Protein AF-A0A542I078-F1 (afdb_monomer_lite)

Foldseek 3Di:
DDFFDAPVVQQVQQPPDLFGFKKWFWDDDPNDIDIDIHHADAPQPCLALVNQADFRKDWDWADDPPDDFTKIWIDHNRHTQDMDTQLDQDDGSRNVLVVLCVVLVSPPPPDDPPDPSNVSSVVSVCVVVVDDDPVCCRHPNGGDMDGPGNGHDPPPDD

Radius of gyration: 16.55 Å; chains: 1; bounding box: 35×33×44 Å

pLDDT: mean 83.91, std 13.75, range [34.56, 96.94]

Structure (mmCIF, N/CA/C/O backbone):
data_AF-A0A542I078-F1
#
_entry.id   AF-A0A542I078-F1
#
loop_
_atom_site.group_PDB
_atom_site.id
_atom_site.type_symbol
_atom_site.label_atom_id
_atom_site.label_alt_id
_atom_site.label_comp_id
_atom_site.label_asym_id
_atom_site.label_entity_id
_atom_site.label_seq_id
_atom_site.pdbx_PDB_ins_code
_atom_site.Cartn_x
_atom_site.Cartn_y
_atom_site.Cartn_z
_atom_site.occupancy
_atom_site.B_iso_or_equiv
_atom_site.auth_seq_id
_atom_site.auth_comp_id
_atom_site.auth_asym_id
_atom_site.auth_atom_id
_atom_site.pdbx_PDB_model_num
ATOM 1 N N . MET A 1 1 ? 6.340 -10.842 -18.404 1.00 69.69 1 MET A N 1
ATOM 2 C CA . MET A 1 1 ? 7.075 -10.821 -17.123 1.00 69.69 1 MET A CA 1
ATOM 3 C C . MET A 1 1 ? 8.531 -10.543 -17.420 1.00 69.69 1 MET A C 1
ATOM 5 O O . MET A 1 1 ? 8.997 -10.984 -18.466 1.00 69.69 1 MET A O 1
ATOM 9 N N . LEU A 1 2 ? 9.191 -9.769 -16.565 1.00 78.62 2 LEU A N 1
ATOM 10 C CA . LEU A 1 2 ? 10.630 -9.531 -16.648 1.00 78.62 2 LEU A CA 1
ATOM 11 C C . LEU A 1 2 ? 11.370 -10.685 -15.954 1.00 78.62 2 LEU A C 1
ATOM 13 O O . LEU A 1 2 ? 10.782 -11.376 -15.117 1.00 78.62 2 LEU A O 1
ATOM 17 N N . ASP A 1 3 ? 12.651 -10.873 -16.275 1.00 91.81 3 ASP A N 1
ATOM 18 C CA . ASP A 1 3 ? 13.532 -11.666 -15.412 1.00 91.81 3 ASP A CA 1
ATOM 19 C C . ASP A 1 3 ? 13.574 -11.044 -14.003 1.00 91.81 3 ASP A C 1
ATOM 21 O O . ASP A 1 3 ? 13.352 -9.837 -13.869 1.00 91.81 3 ASP A O 1
ATOM 25 N N . PRO A 1 4 ? 13.8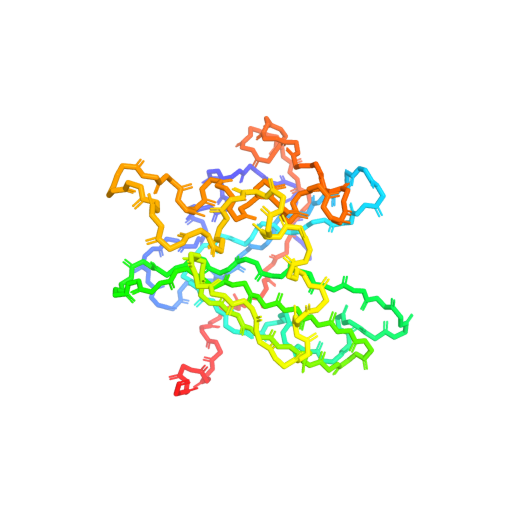61 -11.817 -12.939 1.00 95.31 4 PRO A N 1
ATOM 26 C CA . PRO A 1 4 ? 14.017 -11.251 -11.608 1.00 95.31 4 PRO A CA 1
ATOM 27 C C . PRO A 1 4 ? 15.081 -10.144 -11.566 1.00 95.31 4 PRO A C 1
ATOM 29 O O . PRO A 1 4 ? 16.216 -10.320 -12.033 1.00 95.31 4 PRO A O 1
ATOM 32 N N . ILE A 1 5 ? 14.721 -9.008 -10.971 1.00 94.75 5 ILE A N 1
ATOM 33 C CA . ILE A 1 5 ? 15.554 -7.800 -10.918 1.00 94.75 5 ILE A CA 1
ATOM 34 C C . ILE A 1 5 ? 15.651 -7.235 -9.500 1.00 94.75 5 ILE A C 1
ATOM 36 O O . ILE A 1 5 ? 14.772 -7.420 -8.657 1.00 94.75 5 ILE A O 1
ATOM 40 N N . THR A 1 6 ? 16.745 -6.528 -9.252 1.00 94.75 6 THR A N 1
ATOM 41 C CA . THR A 1 6 ? 17.019 -5.758 -8.033 1.00 94.75 6 THR A CA 1
ATOM 42 C C . THR A 1 6 ? 16.216 -4.456 -7.986 1.00 94.75 6 THR A C 1
ATOM 44 O O . THR A 1 6 ? 15.704 -3.983 -9.006 1.00 94.75 6 THR A O 1
ATOM 47 N N . PHE A 1 7 ? 16.168 -3.820 -6.810 1.00 91.69 7 PHE A N 1
ATOM 48 C CA . PHE A 1 7 ? 15.583 -2.484 -6.632 1.00 91.69 7 PHE A CA 1
ATOM 49 C C . PHE A 1 7 ? 16.219 -1.461 -7.578 1.00 91.69 7 PHE A C 1
ATOM 51 O O . PHE A 1 7 ? 15.516 -0.746 -8.287 1.00 91.69 7 PHE A O 1
ATOM 58 N N . ALA A 1 8 ? 17.552 -1.445 -7.649 1.00 90.38 8 ALA A N 1
ATOM 59 C CA . ALA A 1 8 ? 18.290 -0.495 -8.474 1.00 90.38 8 ALA A CA 1
ATOM 60 C C . ALA A 1 8 ? 18.089 -0.727 -9.983 1.00 90.38 8 ALA A C 1
ATOM 62 O O . ALA A 1 8 ? 18.165 0.208 -10.774 1.00 90.38 8 ALA A O 1
ATOM 63 N N . GLU A 1 9 ? 17.875 -1.969 -10.427 1.00 91.25 9 GLU A N 1
ATOM 64 C CA . GLU A 1 9 ? 17.503 -2.249 -11.821 1.00 91.25 9 GLU A CA 1
ATOM 65 C C . GLU A 1 9 ? 16.089 -1.741 -12.128 1.00 91.25 9 GLU A C 1
ATOM 67 O O . GLU A 1 9 ? 15.910 -1.093 -13.157 1.00 91.25 9 GLU A O 1
ATOM 72 N N . ALA A 1 10 ? 15.120 -1.957 -11.231 1.00 89.31 10 ALA A N 1
ATOM 73 C CA . ALA A 1 10 ? 13.764 -1.431 -11.392 1.00 89.31 10 ALA A CA 1
ATOM 74 C C . ALA A 1 10 ? 13.755 0.107 -11.440 1.00 89.31 10 ALA A C 1
ATOM 76 O O . ALA A 1 10 ? 13.200 0.680 -12.371 1.00 89.31 10 ALA A O 1
ATOM 77 N N . GLU A 1 11 ? 14.457 0.775 -10.521 1.00 85.88 11 GLU A N 1
ATOM 78 C CA . GLU A 1 11 ? 14.568 2.240 -10.485 1.00 85.88 11 GLU A CA 1
ATOM 79 C C . GLU A 1 11 ? 15.151 2.826 -11.785 1.00 85.88 11 GLU A C 1
ATOM 81 O O . GLU A 1 11 ? 14.663 3.839 -12.291 1.00 85.88 11 GLU A O 1
ATOM 86 N N . ARG A 1 12 ? 16.154 2.163 -12.382 1.00 85.50 12 ARG A N 1
ATOM 87 C CA . ARG A 1 12 ? 16.728 2.572 -13.678 1.00 85.50 12 ARG A CA 1
ATOM 88 C C . ARG A 1 12 ? 15.739 2.444 -14.835 1.00 85.50 12 ARG A C 1
ATOM 90 O O . ARG A 1 12 ? 15.799 3.256 -15.753 1.00 85.50 12 ARG A O 1
ATOM 97 N N . LEU A 1 13 ? 14.853 1.446 -14.807 1.00 81.38 13 LEU A N 1
ATOM 98 C CA . LEU A 1 13 ? 13.801 1.281 -15.818 1.00 81.38 13 LEU A CA 1
ATOM 99 C C . LEU A 1 13 ? 12.707 2.350 -15.692 1.00 81.38 13 LEU A C 1
ATOM 101 O O . LEU A 1 13 ? 12.032 2.647 -16.674 1.00 81.38 13 LEU A O 1
ATOM 105 N N . THR A 1 14 ? 12.537 2.926 -14.501 1.00 76.94 14 THR A N 1
ATOM 106 C CA . THR A 1 14 ? 11.459 3.871 -14.182 1.00 76.94 14 THR A CA 1
ATOM 107 C C . THR A 1 14 ? 11.922 5.329 -14.072 1.00 76.94 14 THR A C 1
ATOM 109 O O . THR A 1 14 ? 11.174 6.167 -13.572 1.00 76.94 14 THR A O 1
ATOM 112 N N . PHE A 1 15 ? 13.155 5.643 -14.488 1.00 67.00 15 PHE A N 1
ATOM 113 C CA . PHE A 1 15 ? 13.813 6.932 -14.242 1.00 67.00 15 PHE A CA 1
ATOM 114 C C . PHE A 1 15 ? 13.023 8.141 -14.801 1.00 67.00 15 PHE A C 1
ATOM 116 O O . PHE A 1 15 ? 12.521 8.078 -15.919 1.00 67.00 15 PHE A O 1
ATOM 123 N N . ASN A 1 16 ? 12.953 9.203 -13.982 1.00 55.41 16 ASN A N 1
ATOM 124 C CA . ASN A 1 16 ? 12.333 10.552 -14.010 1.00 55.41 16 ASN A CA 1
ATOM 125 C C . ASN A 1 16 ? 11.574 11.168 -15.213 1.00 55.41 16 ASN A C 1
ATOM 127 O O . ASN A 1 16 ? 11.298 12.368 -15.169 1.00 55.41 16 ASN A O 1
ATOM 131 N N . ASP A 1 17 ? 11.172 10.433 -16.241 1.00 58.62 17 ASP A N 1
ATOM 132 C CA . ASP A 1 17 ? 10.165 10.924 -17.184 1.00 58.62 17 ASP A CA 1
ATOM 133 C C . ASP A 1 17 ? 8.769 10.486 -16.726 1.00 58.62 17 ASP A C 1
ATOM 135 O O . ASP A 1 17 ? 8.574 9.354 -16.265 1.00 58.62 17 ASP A O 1
ATOM 139 N N . ARG A 1 18 ? 7.774 11.370 -16.867 1.00 56.41 18 ARG A N 1
ATOM 140 C CA . ARG A 1 18 ? 6.371 10.973 -16.717 1.00 56.41 18 ARG A CA 1
ATOM 141 C C . ARG A 1 18 ? 6.086 9.822 -17.678 1.00 56.41 18 ARG A C 1
ATOM 143 O O . ARG A 1 18 ? 5.395 8.906 -17.273 1.00 56.41 18 ARG A O 1
ATOM 150 N N . GLU A 1 19 ? 6.702 9.790 -18.856 1.00 58.91 19 GLU A N 1
ATOM 151 C CA . GLU A 1 19 ? 6.526 8.740 -19.868 1.00 58.91 19 GLU A CA 1
ATOM 152 C C . GLU A 1 19 ? 7.174 7.380 -19.531 1.00 58.91 19 GLU A C 1
ATOM 154 O O . GLU A 1 19 ? 6.920 6.399 -20.228 1.00 58.91 19 GLU A O 1
ATOM 159 N N . SER A 1 20 ? 7.974 7.277 -18.462 1.00 65.69 20 SER A N 1
ATOM 160 C CA . SER A 1 20 ? 8.649 6.026 -18.093 1.00 65.69 20 SER A CA 1
ATOM 161 C C . SER A 1 20 ? 7.685 4.978 -17.539 1.00 65.69 20 SER A C 1
ATOM 163 O O . SER A 1 20 ? 6.744 5.296 -16.804 1.00 65.69 20 SER A O 1
ATOM 165 N N . ALA A 1 21 ? 7.984 3.708 -17.818 1.00 71.38 21 ALA A N 1
ATOM 166 C CA . ALA A 1 21 ? 7.249 2.566 -17.292 1.00 71.38 21 ALA A CA 1
ATOM 167 C C . ALA A 1 21 ? 7.233 2.529 -15.748 1.00 71.38 21 ALA A C 1
ATOM 169 O O . ALA A 1 21 ? 8.081 3.117 -15.068 1.00 71.38 21 ALA A O 1
ATOM 170 N N . ARG A 1 22 ? 6.261 1.812 -15.184 1.00 79.06 22 ARG A N 1
ATOM 171 C CA . ARG A 1 22 ? 6.212 1.399 -13.778 1.00 79.06 22 ARG A CA 1
ATOM 172 C C . ARG A 1 22 ? 6.526 -0.073 -13.688 1.00 79.06 22 ARG A C 1
ATOM 174 O O . ARG A 1 22 ? 6.075 -0.858 -14.522 1.00 79.06 22 ARG A O 1
ATOM 181 N N . VAL A 1 23 ? 7.319 -0.429 -12.691 1.00 86.19 23 VAL A N 1
ATOM 182 C CA . VAL A 1 23 ? 7.742 -1.806 -12.471 1.00 86.19 23 VAL A CA 1
ATOM 183 C C . VAL A 1 23 ? 7.435 -2.164 -11.034 1.00 86.19 23 VAL A C 1
ATOM 185 O O . VAL A 1 23 ? 7.889 -1.478 -10.125 1.00 86.19 23 VAL A O 1
ATOM 188 N N . ALA A 1 24 ? 6.674 -3.234 -10.837 1.00 89.19 24 ALA A N 1
ATOM 189 C CA . ALA A 1 24 ? 6.457 -3.814 -9.523 1.00 89.19 24 ALA A CA 1
ATOM 190 C C . ALA A 1 24 ? 7.294 -5.078 -9.370 1.00 89.19 24 ALA A C 1
ATOM 192 O O . ALA A 1 24 ? 7.362 -5.910 -10.281 1.00 89.19 24 ALA A O 1
ATOM 193 N N . ARG A 1 25 ? 7.924 -5.202 -8.203 1.00 93.81 25 ARG A N 1
ATOM 194 C CA . ARG A 1 25 ? 8.626 -6.404 -7.749 1.00 93.81 25 ARG A CA 1
ATOM 195 C C . ARG A 1 25 ? 7.819 -7.075 -6.647 1.00 93.81 25 ARG A C 1
ATOM 197 O O . ARG A 1 25 ? 7.317 -6.373 -5.772 1.00 93.81 25 ARG A O 1
ATOM 204 N N . PHE A 1 26 ? 7.711 -8.399 -6.686 1.00 94.06 26 PHE A N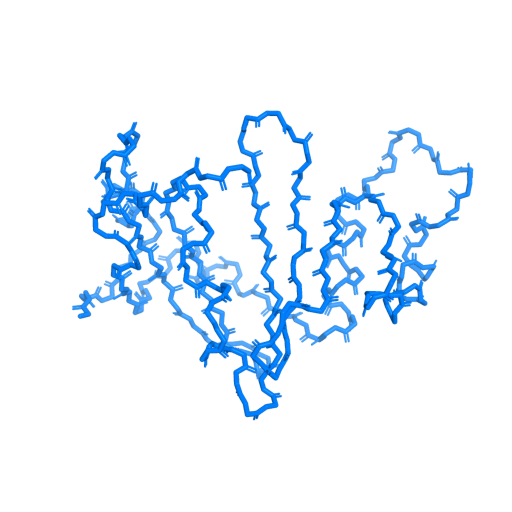 1
ATOM 205 C CA . PHE A 1 26 ? 6.792 -9.166 -5.840 1.00 94.06 26 PHE A CA 1
ATOM 206 C C . PHE A 1 26 ? 7.518 -10.127 -4.907 1.00 94.06 26 PHE A C 1
ATOM 208 O O . PHE A 1 26 ? 8.597 -10.621 -5.233 1.00 94.06 26 PHE A O 1
ATOM 215 N N . GLY A 1 27 ? 6.876 -10.443 -3.790 1.00 94.38 27 GLY A N 1
ATOM 216 C CA . GLY A 1 27 ? 7.283 -11.517 -2.896 1.00 94.38 27 GLY A CA 1
ATOM 217 C C . GLY A 1 27 ? 6.155 -11.914 -1.953 1.00 94.38 27 GLY A C 1
ATOM 218 O O . GLY A 1 27 ? 5.034 -11.406 -2.047 1.00 94.38 27 GLY A O 1
ATOM 219 N N . GLU A 1 28 ? 6.459 -12.833 -1.047 1.00 93.88 28 GLU A N 1
ATOM 220 C CA . GLU A 1 28 ? 5.528 -13.331 -0.039 1.00 93.88 28 GLU A CA 1
ATOM 221 C C . GLU A 1 28 ? 6.191 -13.274 1.336 1.00 93.88 28 GLU A C 1
ATOM 223 O O . GLU A 1 28 ? 7.349 -13.656 1.496 1.00 93.88 28 GLU A O 1
ATOM 228 N N . CYS A 1 29 ? 5.467 -12.804 2.347 1.00 90.69 29 CYS A N 1
ATOM 229 C CA . CYS A 1 29 ? 5.941 -12.806 3.722 1.00 90.69 29 CYS A CA 1
ATOM 230 C C . CYS A 1 29 ? 4.772 -12.877 4.706 1.00 90.69 29 CYS A C 1
ATOM 232 O O . CYS A 1 29 ? 3.753 -12.223 4.517 1.00 90.69 29 CYS A O 1
ATOM 234 N N . ALA A 1 30 ? 4.920 -13.676 5.766 1.00 86.19 30 ALA A N 1
ATOM 235 C CA . ALA A 1 30 ? 3.940 -13.796 6.852 1.00 86.19 30 ALA A CA 1
ATOM 236 C C . ALA A 1 30 ? 2.486 -14.074 6.394 1.00 86.19 30 ALA A C 1
ATOM 238 O O . ALA A 1 30 ? 1.535 -13.615 7.017 1.00 86.19 30 ALA A O 1
ATOM 239 N N . GLY A 1 31 ? 2.306 -14.840 5.311 1.00 86.94 31 GLY A N 1
ATOM 240 C CA . GLY A 1 31 ? 0.980 -15.155 4.757 1.00 86.94 31 GLY A CA 1
ATOM 241 C C . GLY A 1 31 ? 0.393 -14.078 3.839 1.00 86.94 31 GLY A C 1
ATOM 242 O O . GLY A 1 31 ? -0.708 -14.264 3.330 1.00 86.94 31 GLY A O 1
ATOM 243 N N . TRP A 1 32 ? 1.135 -12.998 3.586 1.00 89.88 32 TRP A N 1
ATOM 244 C CA . TRP A 1 32 ? 0.780 -11.933 2.656 1.00 89.88 32 TRP A CA 1
ATOM 245 C C . TRP A 1 32 ? 1.649 -11.981 1.403 1.00 89.88 32 TRP A C 1
ATOM 247 O O . TRP A 1 32 ? 2.855 -12.214 1.479 1.00 89.88 32 TRP A O 1
ATOM 257 N N . SER A 1 33 ? 1.057 -11.678 0.251 1.00 92.75 33 SER A N 1
ATOM 258 C CA . SER A 1 33 ? 1.816 -11.259 -0.927 1.00 92.75 33 SER A CA 1
ATOM 259 C C . SER A 1 33 ? 2.038 -9.750 -0.869 1.00 92.75 33 SER A C 1
ATOM 261 O O . SER A 1 33 ? 1.145 -9.002 -0.470 1.00 92.75 33 SER A O 1
ATOM 263 N N . TYR A 1 34 ? 3.206 -9.285 -1.298 1.00 92.50 34 TYR A N 1
ATOM 264 C CA . TYR A 1 34 ? 3.494 -7.861 -1.437 1.00 92.50 34 TYR A CA 1
ATOM 265 C C . TYR A 1 34 ? 3.953 -7.539 -2.854 1.00 92.50 34 TYR A C 1
ATOM 267 O O . TYR A 1 34 ? 4.557 -8.370 -3.535 1.00 92.50 34 TYR A O 1
ATOM 275 N N . ALA A 1 35 ? 3.720 -6.296 -3.272 1.00 91.69 35 ALA A N 1
ATOM 276 C CA . ALA A 1 35 ? 4.415 -5.717 -4.408 1.00 91.69 35 ALA A CA 1
ATOM 277 C C . ALA A 1 35 ? 4.978 -4.347 -4.039 1.00 91.69 35 ALA A C 1
ATOM 279 O O . ALA A 1 35 ? 4.313 -3.538 -3.395 1.00 91.69 35 ALA A O 1
ATOM 280 N N . VAL A 1 36 ? 6.206 -4.087 -4.471 1.00 90.75 36 VAL A N 1
ATOM 281 C CA . VAL A 1 36 ? 6.859 -2.788 -4.326 1.00 90.75 36 VAL A CA 1
ATOM 282 C C . VAL A 1 36 ? 7.023 -2.208 -5.719 1.00 90.75 36 VAL A C 1
ATOM 284 O O . VAL A 1 36 ? 7.863 -2.682 -6.486 1.00 90.75 36 VAL A O 1
ATOM 287 N N . GLU A 1 37 ? 6.212 -1.205 -6.041 1.00 87.44 37 GLU A N 1
ATOM 288 C CA . GLU A 1 37 ? 6.275 -0.485 -7.312 1.00 87.44 37 GLU A CA 1
ATOM 289 C C . GLU A 1 37 ? 7.339 0.617 -7.259 1.00 87.44 37 GLU A C 1
ATOM 291 O O . GLU A 1 37 ? 7.409 1.394 -6.308 1.00 87.44 37 GLU A O 1
ATOM 296 N N . GLN A 1 38 ? 8.193 0.659 -8.278 1.00 83.62 38 GLN A N 1
ATOM 297 C CA . GLN A 1 38 ? 9.153 1.730 -8.511 1.00 83.62 38 GLN A CA 1
ATOM 298 C C . GLN A 1 38 ? 8.633 2.678 -9.604 1.00 83.62 38 GLN A C 1
ATOM 300 O O . GLN A 1 38 ? 7.935 2.266 -10.536 1.00 83.62 38 GLN A O 1
ATOM 305 N N . GLY A 1 39 ? 9.000 3.956 -9.487 1.00 75.19 39 GLY A N 1
ATOM 306 C CA . GLY A 1 39 ? 8.581 5.040 -10.376 1.00 75.19 39 GLY A CA 1
ATOM 307 C C . GLY A 1 39 ? 7.615 6.022 -9.710 1.00 75.19 39 GLY A C 1
ATOM 308 O O . GLY A 1 39 ? 7.399 5.988 -8.502 1.00 75.19 39 GLY A O 1
ATOM 309 N N . TRP A 1 40 ? 7.054 6.936 -10.503 1.00 69.94 40 TRP A N 1
ATOM 310 C CA . TRP A 1 40 ? 6.062 7.903 -10.021 1.00 69.94 40 TRP A CA 1
ATOM 311 C C . TRP A 1 40 ? 4.782 7.216 -9.518 1.00 69.94 40 TRP A C 1
ATOM 313 O O . TRP A 1 40 ? 4.326 6.273 -10.170 1.00 69.94 40 TRP A O 1
ATOM 323 N N . PRO A 1 41 ? 4.146 7.720 -8.444 1.00 66.19 41 PRO A N 1
ATOM 324 C CA . PRO A 1 41 ? 2.888 7.169 -7.951 1.00 66.19 41 PRO A CA 1
ATOM 325 C C . PRO A 1 41 ? 1.857 7.015 -9.072 1.00 66.19 41 PRO A C 1
ATOM 327 O O . PRO A 1 41 ? 1.661 7.926 -9.881 1.00 66.19 41 PRO A O 1
ATOM 330 N N . SER A 1 42 ? 1.198 5.860 -9.130 1.00 63.28 42 SER A N 1
ATOM 331 C CA . SER A 1 42 ? 0.127 5.596 -10.084 1.00 63.28 42 SER A CA 1
ATOM 332 C C . SER A 1 42 ? -1.101 5.058 -9.349 1.00 63.28 42 SER A C 1
ATOM 334 O O . SER A 1 42 ? -0.995 4.180 -8.497 1.00 63.28 42 SER A O 1
ATOM 336 N N . LYS A 1 43 ? -2.296 5.562 -9.687 1.00 56.81 43 LYS A N 1
ATOM 337 C CA . LYS A 1 43 ? -3.570 4.972 -9.225 1.00 56.81 43 LYS A CA 1
ATOM 338 C C . LYS A 1 43 ? -3.897 3.659 -9.974 1.00 56.81 43 LYS A C 1
ATOM 340 O O . LYS A 1 43 ? -4.959 3.082 -9.769 1.00 56.81 43 LYS A O 1
ATOM 345 N N . ALA A 1 44 ? -3.025 3.221 -10.892 1.00 55.06 44 ALA A N 1
ATOM 346 C CA . ALA A 1 44 ? -3.434 2.565 -12.131 1.00 55.06 44 ALA A CA 1
ATOM 347 C C . ALA A 1 44 ? -3.919 1.127 -11.975 1.00 55.06 44 ALA A C 1
ATOM 349 O O . ALA A 1 44 ? -4.756 0.719 -12.768 1.00 55.06 44 ALA A O 1
ATOM 350 N N . TRP A 1 45 ? -3.400 0.367 -11.004 1.00 66.19 45 TRP A N 1
ATOM 351 C CA . TRP A 1 45 ? -3.687 -1.067 -10.956 1.00 66.19 45 TRP A CA 1
ATOM 352 C C . TRP A 1 45 ? -4.287 -1.569 -9.645 1.00 66.19 45 TRP A C 1
ATOM 354 O O . TRP A 1 45 ? -5.162 -2.428 -9.679 1.00 66.19 45 TRP A O 1
ATOM 364 N N . TRP A 1 46 ? -3.907 -1.000 -8.501 1.00 72.38 46 TRP A N 1
ATOM 365 C CA . TRP A 1 46 ? -4.406 -1.431 -7.189 1.00 72.38 46 TRP A CA 1
ATOM 366 C C . TRP A 1 46 ? -5.900 -1.181 -6.972 1.00 72.38 46 TRP A C 1
ATOM 368 O O . TRP A 1 46 ? -6.546 -1.910 -6.229 1.00 72.38 46 TRP A O 1
ATOM 378 N N . ALA A 1 47 ? -6.458 -0.170 -7.644 1.00 69.69 47 ALA A N 1
ATOM 379 C CA . ALA A 1 47 ? -7.877 0.160 -7.566 1.00 69.69 47 ALA A CA 1
ATOM 380 C C . ALA A 1 47 ? -8.763 -0.719 -8.472 1.00 69.69 47 ALA A C 1
ATOM 382 O O . ALA A 1 47 ? -9.983 -0.544 -8.485 1.00 69.69 47 ALA A O 1
ATOM 383 N N . HIS A 1 48 ? -8.191 -1.645 -9.254 1.00 80.25 48 HIS A N 1
ATOM 384 C CA . HIS A 1 48 ? -8.998 -2.574 -10.039 1.00 80.25 48 HIS A CA 1
ATOM 385 C C . HIS A 1 48 ? -9.725 -3.557 -9.122 1.00 80.25 48 HIS A C 1
ATOM 387 O O . HIS A 1 48 ? -9.108 -4.221 -8.290 1.00 80.25 48 HIS A O 1
ATOM 393 N N . ALA A 1 49 ? -11.037 -3.693 -9.334 1.00 83.31 49 ALA A N 1
ATOM 394 C CA . ALA A 1 49 ? -11.888 -4.594 -8.560 1.00 83.31 49 ALA A CA 1
ATOM 395 C C . ALA A 1 49 ? -11.350 -6.037 -8.531 1.00 83.31 49 ALA A C 1
ATOM 397 O O . ALA A 1 49 ? -11.450 -6.717 -7.516 1.00 83.31 49 ALA A O 1
ATOM 398 N N . ASP A 1 50 ? -10.705 -6.479 -9.612 1.00 88.38 50 ASP A N 1
ATOM 399 C CA . ASP A 1 50 ? -10.146 -7.827 -9.716 1.00 88.38 50 ASP A CA 1
ATOM 400 C C . ASP A 1 50 ? -8.992 -8.090 -8.730 1.00 88.38 50 ASP A C 1
ATOM 402 O O . ASP A 1 50 ? -8.766 -9.239 -8.358 1.00 88.38 50 ASP A O 1
ATOM 406 N N . VAL A 1 51 ? -8.279 -7.053 -8.268 1.00 86.38 51 VAL A N 1
ATOM 407 C CA . VAL A 1 51 ? -7.127 -7.200 -7.355 1.00 86.38 51 VAL A CA 1
ATOM 408 C C . VAL A 1 51 ? -7.567 -7.552 -5.933 1.00 86.38 51 VAL A C 1
ATOM 410 O O . VAL A 1 51 ? -6.863 -8.276 -5.237 1.00 86.38 51 VAL A O 1
ATOM 413 N N . SER A 1 52 ? -8.742 -7.081 -5.510 1.00 91.25 52 SER A N 1
ATOM 414 C CA . SER A 1 52 ? -9.331 -7.374 -4.193 1.00 91.25 52 SER A CA 1
ATOM 415 C C . SER A 1 52 ? -10.576 -8.265 -4.285 1.00 91.25 52 SER A C 1
ATOM 417 O O . SER A 1 52 ? -11.373 -8.338 -3.351 1.00 91.25 52 SER A O 1
ATOM 419 N N . ALA A 1 53 ? -10.798 -8.934 -5.418 1.00 91.25 53 ALA A N 1
ATOM 420 C CA . ALA A 1 53 ? -11.960 -9.794 -5.609 1.00 91.25 53 ALA A CA 1
ATOM 421 C C . ALA A 1 53 ? -11.866 -11.088 -4.781 1.00 91.25 53 ALA A C 1
ATOM 423 O O . ALA A 1 53 ? -10.786 -11.595 -4.489 1.00 91.25 53 ALA A O 1
ATOM 424 N N . GLY A 1 54 ? -13.024 -11.669 -4.448 1.00 91.44 54 GLY A N 1
ATOM 425 C CA . GLY A 1 54 ? -13.096 -13.003 -3.843 1.00 91.44 54 GLY A CA 1
ATOM 426 C C . GLY A 1 54 ? -12.604 -13.078 -2.395 1.00 91.44 54 GLY A C 1
ATOM 427 O O . GLY A 1 54 ? -11.993 -14.078 -2.024 1.00 91.44 54 GLY A O 1
ATOM 428 N N . GLY A 1 55 ? -12.866 -12.050 -1.581 1.00 89.94 55 GLY A N 1
ATOM 429 C CA . GLY A 1 55 ? -12.446 -12.002 -0.179 1.00 89.94 55 GLY A CA 1
ATOM 430 C C . GLY A 1 55 ? -10.994 -11.578 0.043 1.00 89.94 55 GLY A C 1
ATOM 431 O O . GLY A 1 55 ? -10.527 -11.649 1.174 1.00 89.94 55 GLY A O 1
ATOM 432 N N . VAL A 1 56 ? -10.277 -11.153 -1.004 1.00 91.44 56 VAL A N 1
ATOM 433 C CA . VAL A 1 56 ? -8.905 -10.648 -0.880 1.00 91.44 56 VAL A CA 1
ATOM 434 C C . VAL A 1 56 ? -8.917 -9.229 -0.317 1.00 91.44 56 VAL A C 1
ATOM 436 O O . VAL A 1 56 ? -9.628 -8.349 -0.804 1.00 91.44 56 VAL A O 1
ATOM 439 N N . GLU A 1 57 ? -8.095 -9.010 0.701 1.00 91.62 57 GLU A N 1
ATOM 440 C CA . GLU A 1 57 ? -7.840 -7.704 1.298 1.00 91.62 57 GLU A CA 1
ATOM 441 C C . GLU A 1 57 ? -6.554 -7.111 0.718 1.00 91.62 57 GLU A C 1
ATOM 443 O O . GLU A 1 57 ? -5.550 -7.808 0.570 1.00 91.62 57 GLU A O 1
ATOM 448 N N . VAL A 1 58 ? -6.568 -5.818 0.397 1.00 92.31 58 VAL A N 1
ATOM 449 C CA . VAL A 1 58 ? -5.401 -5.110 -0.143 1.00 92.31 58 VAL A CA 1
ATOM 450 C C . VAL A 1 58 ? -5.170 -3.845 0.664 1.00 92.31 58 VAL A C 1
ATOM 452 O O . VAL A 1 58 ? -6.030 -2.967 0.696 1.00 92.31 58 VAL A O 1
ATOM 455 N N . LEU A 1 59 ? -3.988 -3.740 1.270 1.00 92.06 59 LEU A N 1
ATOM 456 C CA . LEU A 1 59 ? -3.490 -2.522 1.901 1.00 92.06 59 LEU A CA 1
ATOM 457 C C . LEU A 1 59 ? -2.467 -1.865 0.968 1.00 92.06 59 LEU A C 1
ATOM 459 O O . LEU A 1 59 ? -1.402 -2.426 0.712 1.00 92.06 59 LEU A O 1
ATOM 463 N N . HIS A 1 60 ? -2.780 -0.679 0.455 1.00 90.38 60 HIS A N 1
ATOM 464 C CA . HIS A 1 60 ? -1.921 0.051 -0.474 1.00 90.38 60 HIS A CA 1
ATOM 465 C C . HIS A 1 60 ? -1.392 1.325 0.186 1.00 90.38 60 HIS A C 1
ATOM 467 O O . HIS A 1 60 ? -2.146 2.248 0.493 1.00 90.38 60 HIS A O 1
ATOM 473 N N . LEU A 1 61 ? -0.075 1.364 0.388 1.00 88.38 61 LEU A N 1
ATOM 474 C CA . LEU A 1 61 ? 0.638 2.523 0.915 1.00 88.38 61 LEU A CA 1
ATOM 475 C C . LEU A 1 61 ? 1.190 3.349 -0.248 1.00 88.38 61 LEU A C 1
ATOM 477 O O . LEU A 1 61 ? 2.071 2.889 -0.977 1.00 88.38 61 LEU A O 1
ATOM 481 N N . THR A 1 62 ? 0.692 4.571 -0.414 1.00 83.69 62 THR A N 1
ATOM 482 C CA . THR A 1 62 ? 1.082 5.460 -1.512 1.00 83.69 62 THR A CA 1
ATOM 483 C C . THR A 1 62 ? 1.940 6.610 -0.984 1.00 83.69 62 THR A C 1
ATOM 485 O O . THR A 1 62 ? 1.421 7.522 -0.331 1.00 83.69 62 THR A O 1
ATOM 488 N N . PRO A 1 63 ? 3.259 6.626 -1.256 1.00 75.94 63 PRO A N 1
ATOM 489 C CA . PRO A 1 63 ? 4.070 7.801 -0.977 1.00 75.94 63 PRO A CA 1
ATOM 490 C C . PRO A 1 63 ? 3.706 8.925 -1.959 1.00 75.94 63 PRO A C 1
ATOM 492 O O . PRO A 1 63 ? 3.607 8.686 -3.161 1.00 75.94 63 PRO A O 1
ATOM 495 N N . LYS A 1 64 ? 3.551 10.161 -1.469 1.00 72.69 64 LYS A N 1
ATOM 496 C CA . LYS A 1 64 ? 3.409 11.352 -2.319 1.00 72.69 64 LYS A CA 1
ATOM 497 C C . LYS A 1 64 ? 4.689 12.194 -2.258 1.00 72.69 64 LYS A C 1
ATOM 499 O O . LYS A 1 64 ? 5.049 12.630 -1.164 1.00 72.69 64 LYS A O 1
ATOM 504 N N . PRO A 1 65 ? 5.410 12.362 -3.384 1.00 60.28 65 PRO A N 1
ATOM 505 C CA . PRO A 1 65 ? 6.659 13.121 -3.415 1.00 60.28 65 PRO A CA 1
ATOM 506 C C . PRO A 1 65 ? 6.444 14.643 -3.415 1.00 60.28 65 PRO A C 1
ATOM 508 O O . PRO A 1 65 ? 7.237 15.344 -2.795 1.00 60.28 65 PRO A O 1
ATOM 511 N N . ASP A 1 66 ? 5.367 15.135 -4.040 1.00 61.12 66 ASP A N 1
ATOM 512 C CA . ASP A 1 66 ? 5.052 16.564 -4.144 1.00 61.12 66 ASP A CA 1
ATOM 513 C C . ASP A 1 66 ? 3.748 16.871 -3.386 1.00 61.12 66 ASP A C 1
ATOM 515 O O . ASP A 1 66 ? 2.705 16.318 -3.726 1.00 61.12 66 ASP A O 1
ATOM 519 N N . ASP A 1 67 ? 3.832 17.745 -2.375 1.00 62.09 67 ASP A N 1
ATOM 520 C CA . ASP A 1 67 ? 2.734 18.194 -1.493 1.00 62.09 67 ASP A CA 1
ATOM 521 C C . ASP A 1 67 ? 2.063 17.054 -0.667 1.00 62.09 67 ASP A C 1
ATOM 523 O O . ASP A 1 67 ? 0.998 16.549 -1.032 1.00 62.09 67 ASP A O 1
ATOM 527 N N . PRO A 1 68 ? 2.714 16.571 0.422 1.00 60.34 68 PRO A N 1
ATOM 528 C CA . PRO A 1 68 ? 2.237 15.451 1.251 1.00 60.34 68 PRO A CA 1
ATOM 529 C C . PRO A 1 68 ? 0.867 15.749 1.885 1.00 60.34 68 PRO A C 1
ATOM 531 O O . PRO A 1 68 ? 0.603 16.897 2.242 1.00 60.34 68 PRO A O 1
ATOM 534 N N . PRO A 1 69 ? 0.009 14.719 2.050 1.00 66.00 69 PRO A N 1
ATOM 535 C CA . PRO A 1 69 ? 0.352 13.539 2.860 1.00 66.00 69 PRO A CA 1
ATOM 536 C C . PRO A 1 69 ? 0.530 12.210 2.106 1.00 66.00 69 PRO A C 1
ATOM 538 O O . PRO A 1 69 ? 0.090 12.017 0.974 1.00 66.00 69 PRO A O 1
ATOM 541 N N . ARG A 1 70 ? 1.205 11.261 2.769 1.00 84.88 70 ARG A N 1
ATOM 542 C CA . ARG A 1 70 ? 1.283 9.852 2.344 1.00 84.88 70 ARG A CA 1
ATOM 543 C C . ARG A 1 70 ? -0.061 9.200 2.630 1.00 84.88 70 ARG A C 1
ATOM 545 O O . ARG A 1 70 ? -0.618 9.441 3.690 1.00 84.88 70 ARG A O 1
ATOM 552 N N . GLU A 1 71 ? -0.550 8.355 1.738 1.00 88.38 71 GLU A N 1
ATOM 553 C CA . GLU A 1 71 ? -1.886 7.773 1.873 1.00 88.38 71 GLU A CA 1
ATOM 554 C C . GLU A 1 71 ? -1.831 6.285 2.196 1.00 88.38 71 GLU A C 1
ATOM 556 O O . GLU A 1 71 ? -0.948 5.556 1.732 1.00 88.38 71 GLU A O 1
ATOM 561 N N . CYS A 1 72 ? -2.835 5.836 2.939 1.00 91.44 72 CYS A N 1
ATOM 562 C CA . CYS A 1 72 ? -3.187 4.439 3.091 1.00 91.44 72 CYS A CA 1
ATOM 563 C C . CYS A 1 72 ? -4.564 4.206 2.463 1.00 91.44 72 CYS A C 1
ATOM 565 O O . CYS A 1 72 ? -5.546 4.843 2.848 1.00 91.44 72 CYS A O 1
ATOM 567 N N . TRP A 1 73 ? -4.634 3.280 1.512 1.00 92.62 73 TRP A N 1
ATOM 568 C CA . TRP A 1 73 ? -5.869 2.818 0.888 1.00 92.62 73 TRP A CA 1
ATOM 569 C C . TRP A 1 73 ? -6.133 1.369 1.280 1.00 92.62 73 TRP A C 1
ATOM 571 O O . TRP A 1 73 ? -5.204 0.561 1.353 1.00 92.62 73 TRP A O 1
ATOM 581 N N . TYR A 1 74 ? -7.402 1.028 1.481 1.00 93.69 74 TYR A N 1
ATOM 582 C CA . TYR A 1 74 ? -7.815 -0.340 1.767 1.00 93.69 74 TYR A CA 1
ATOM 583 C C . TYR A 1 74 ? -8.951 -0.764 0.843 1.00 93.69 74 TYR A C 1
ATOM 585 O O . TYR A 1 74 ? -9.951 -0.053 0.669 1.00 93.69 74 TYR A O 1
ATOM 593 N N . TYR A 1 75 ? -8.773 -1.938 0.247 1.00 93.38 75 TYR A N 1
ATOM 594 C CA . TYR A 1 75 ? -9.709 -2.532 -0.694 1.00 93.38 75 TYR A CA 1
ATOM 595 C C . TYR A 1 75 ? -10.099 -3.927 -0.229 1.00 93.38 75 TYR A C 1
ATOM 597 O O . TYR A 1 75 ? -9.262 -4.681 0.273 1.00 93.38 75 TYR A O 1
ATOM 605 N N . ARG A 1 76 ? -11.367 -4.277 -0.435 1.00 92.81 76 ARG A N 1
ATOM 606 C CA . ARG A 1 76 ? -11.895 -5.611 -0.163 1.00 92.81 76 ARG A CA 1
ATOM 607 C C . ARG A 1 76 ? -13.084 -5.897 -1.060 1.00 92.81 76 ARG A C 1
ATOM 609 O O . ARG A 1 76 ? -13.887 -5.005 -1.328 1.00 92.81 76 ARG A O 1
ATOM 616 N N . ASP A 1 77 ? -13.204 -7.143 -1.501 1.00 92.56 77 ASP A N 1
ATOM 617 C CA . ASP A 1 77 ? -14.324 -7.628 -2.312 1.00 92.56 77 ASP A CA 1
ATOM 618 C C . ASP A 1 77 ? -14.550 -6.793 -3.589 1.00 92.56 77 ASP A C 1
ATOM 620 O O . ASP A 1 77 ? -15.677 -6.556 -4.025 1.00 92.56 77 ASP A O 1
ATOM 624 N N . GLY A 1 78 ? -13.452 -6.333 -4.193 1.00 90.12 78 GLY A N 1
ATOM 625 C CA . GLY A 1 78 ? -13.451 -5.512 -5.400 1.00 90.12 78 GLY A CA 1
ATOM 626 C C . GLY A 1 78 ? -13.897 -4.064 -5.200 1.00 90.12 78 GLY A C 1
ATOM 627 O O . GLY A 1 78 ? -14.197 -3.379 -6.178 1.00 90.12 78 GLY A O 1
ATOM 628 N N . GLN A 1 79 ? -13.955 -3.586 -3.956 1.00 90.44 79 GLN A N 1
ATOM 629 C CA . GLN A 1 79 ? -14.376 -2.230 -3.619 1.00 90.44 79 GLN A CA 1
ATOM 630 C C . GLN A 1 79 ? -13.303 -1.487 -2.824 1.00 90.44 79 GLN A C 1
ATOM 632 O O . GLN A 1 79 ? -12.620 -2.062 -1.978 1.00 90.44 79 GLN A O 1
ATOM 637 N N . THR A 1 80 ? -13.208 -0.177 -3.049 1.00 92.12 80 THR A N 1
ATOM 638 C CA . THR A 1 80 ? -12.496 0.727 -2.141 1.00 92.12 80 THR A CA 1
ATOM 639 C C . THR A 1 80 ? -13.317 0.884 -0.867 1.00 92.12 80 THR A C 1
ATOM 641 O O . THR A 1 80 ? -14.402 1.465 -0.898 1.00 92.12 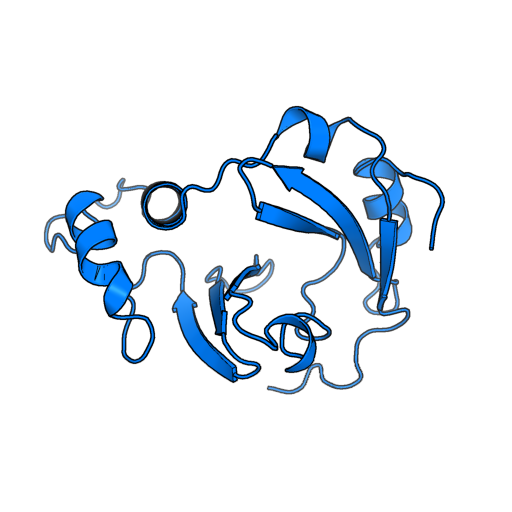80 THR A O 1
ATOM 644 N N . VAL A 1 81 ? -12.802 0.379 0.250 1.00 93.69 81 VAL A N 1
ATOM 645 C CA . VAL A 1 81 ? -13.450 0.490 1.565 1.00 93.69 81 VAL A CA 1
ATOM 646 C C . VAL A 1 81 ? -13.212 1.877 2.157 1.00 93.69 81 VAL A C 1
ATOM 648 O O . VAL A 1 81 ? -14.117 2.474 2.741 1.00 93.69 81 VAL A O 1
ATOM 651 N N . GLY A 1 82 ? -12.008 2.416 1.971 1.00 93.25 82 GLY A N 1
ATOM 652 C CA . GLY A 1 82 ? -11.684 3.780 2.353 1.00 93.25 82 GLY A CA 1
ATOM 653 C C . GLY A 1 82 ? -10.217 4.125 2.144 1.00 93.25 82 GLY A C 1
ATOM 654 O O . GLY A 1 82 ? -9.418 3.309 1.676 1.00 93.25 82 GLY A O 1
ATOM 655 N N . ARG A 1 83 ? -9.890 5.366 2.496 1.00 92.56 83 ARG A N 1
ATOM 656 C CA . ARG A 1 83 ? -8.528 5.886 2.535 1.00 92.56 83 ARG A CA 1
ATOM 657 C C . ARG A 1 83 ? -8.377 6.875 3.676 1.00 92.56 83 ARG A C 1
ATOM 659 O O . ARG A 1 83 ? -9.359 7.504 4.067 1.00 92.56 83 ARG A O 1
ATOM 666 N N . PHE A 1 84 ? -7.161 7.022 4.165 1.00 92.75 84 PHE A N 1
ATOM 667 C CA . PHE A 1 84 ? -6.796 8.080 5.095 1.00 92.75 84 PHE A CA 1
ATOM 668 C C . PHE A 1 84 ? -5.350 8.502 4.846 1.00 92.75 84 PHE A C 1
ATOM 670 O O . PHE A 1 84 ? -4.554 7.761 4.256 1.00 92.75 84 PHE A O 1
ATOM 677 N N . ASP A 1 85 ? -5.038 9.709 5.285 1.00 91.44 85 ASP A N 1
ATOM 678 C CA . ASP A 1 85 ? -3.705 10.277 5.207 1.00 91.44 85 ASP A CA 1
ATOM 679 C C . ASP A 1 85 ? -2.909 9.813 6.435 1.00 91.44 85 ASP A C 1
ATOM 681 O O . ASP A 1 85 ? -3.421 9.778 7.548 1.00 91.44 85 ASP A O 1
ATOM 685 N N . ILE A 1 86 ? -1.667 9.365 6.255 1.00 89.06 86 ILE A N 1
ATOM 686 C CA . ILE A 1 86 ? -0.854 8.851 7.360 1.00 89.06 86 ILE A CA 1
ATOM 687 C C . ILE A 1 86 ? -0.634 9.966 8.388 1.00 89.06 86 ILE A C 1
ATOM 689 O O . ILE A 1 86 ? -0.059 11.002 8.057 1.00 89.06 86 ILE A O 1
ATOM 693 N N . GLY A 1 87 ? -1.036 9.697 9.631 1.00 85.56 87 GLY A N 1
ATOM 694 C CA . GLY A 1 87 ? -1.068 10.667 10.725 1.00 85.56 87 GLY A CA 1
ATOM 695 C C . GLY A 1 87 ? -2.471 11.190 11.045 1.00 85.56 87 GLY A C 1
ATOM 696 O O . GLY A 1 87 ? -2.667 11.691 12.146 1.00 85.56 87 GLY A O 1
ATOM 697 N N . ASP A 1 88 ? -3.442 11.007 10.148 1.00 90.50 88 ASP A N 1
ATOM 698 C CA . ASP A 1 88 ? -4.844 11.347 10.391 1.00 90.50 88 ASP A CA 1
ATOM 699 C C . ASP A 1 88 ? -5.615 10.177 11.017 1.00 90.50 88 ASP A C 1
ATOM 701 O O . ASP A 1 88 ? -5.221 9.008 10.955 1.00 90.50 88 ASP A O 1
ATOM 705 N N . THR A 1 89 ? -6.773 10.499 11.595 1.00 92.12 89 THR A N 1
ATOM 706 C CA . THR A 1 89 ? -7.693 9.508 12.157 1.00 92.12 89 THR A CA 1
ATOM 707 C C . THR A 1 89 ? -8.486 8.808 11.043 1.00 92.12 89 THR A C 1
ATOM 709 O O . THR A 1 89 ? -9.095 9.481 10.211 1.00 92.12 89 THR A O 1
ATOM 712 N N . PRO A 1 90 ? -8.533 7.462 11.005 1.00 94.00 90 PRO A N 1
ATOM 713 C CA . PRO A 1 90 ? -9.308 6.736 10.009 1.00 94.00 90 PRO A CA 1
ATOM 714 C C . PRO A 1 90 ? -10.815 6.852 10.278 1.00 94.00 90 PRO A C 1
ATOM 716 O O . PRO A 1 90 ? -11.290 6.615 11.388 1.00 94.00 90 PRO A O 1
ATOM 719 N N . GLU A 1 91 ? -11.587 7.139 9.230 1.00 94.19 91 GLU A N 1
ATOM 720 C CA . GLU A 1 91 ? -13.039 7.325 9.312 1.00 94.19 91 GLU A CA 1
ATOM 721 C C . GLU A 1 91 ? -13.820 6.351 8.412 1.00 94.19 91 GLU A C 1
ATOM 723 O O . GLU A 1 91 ? -13.270 5.639 7.564 1.00 94.19 91 GLU A O 1
ATOM 728 N N . GLY A 1 92 ? -15.145 6.315 8.586 1.00 95.00 92 GLY A N 1
ATOM 729 C CA . GLY A 1 92 ? -16.055 5.556 7.726 1.00 95.00 92 GLY A CA 1
ATOM 730 C C . GLY A 1 92 ? -15.726 4.062 7.685 1.00 95.00 92 GLY A C 1
ATOM 731 O O . GLY A 1 92 ? -15.654 3.404 8.722 1.00 95.00 92 GLY A O 1
ATOM 732 N N . GLY A 1 93 ? -15.517 3.523 6.479 1.00 93.62 93 GLY A N 1
ATOM 733 C CA . GLY A 1 93 ? -15.172 2.112 6.268 1.00 93.62 93 GLY A CA 1
ATOM 734 C C . GLY A 1 93 ? -13.842 1.681 6.897 1.00 93.62 93 GLY A C 1
ATOM 735 O O . GLY A 1 93 ? -13.615 0.485 7.031 1.00 93.62 93 GLY A O 1
ATOM 736 N N . MET A 1 94 ? -12.999 2.630 7.320 1.00 95.88 94 MET A N 1
ATOM 737 C CA . MET A 1 94 ? -11.700 2.385 7.959 1.00 95.88 94 MET A CA 1
ATOM 738 C C . MET A 1 94 ? -11.736 2.501 9.485 1.00 95.88 94 MET A C 1
ATOM 740 O O . MET A 1 94 ? -10.736 2.223 10.142 1.00 95.88 94 MET A O 1
ATOM 744 N N . ALA A 1 95 ? -12.884 2.854 10.076 1.00 96.88 95 ALA A N 1
ATOM 745 C CA . ALA A 1 95 ? -13.016 3.058 11.521 1.00 96.88 95 ALA A CA 1
ATOM 746 C C . ALA A 1 95 ? -12.726 1.794 12.359 1.00 96.88 95 ALA A C 1
ATOM 748 O O . ALA A 1 95 ? -12.514 1.881 13.566 1.00 96.88 95 ALA A O 1
ATOM 749 N N . PHE A 1 96 ? -12.669 0.609 11.741 1.00 96.06 96 PHE A N 1
ATOM 750 C CA . PHE A 1 96 ? -12.243 -0.620 12.418 1.00 96.06 96 PHE A CA 1
ATOM 751 C C . PHE A 1 96 ? -10.774 -0.586 12.883 1.00 96.06 96 PHE A C 1
ATOM 753 O O . PHE A 1 96 ? -10.398 -1.389 13.734 1.00 96.06 96 PHE A O 1
ATOM 760 N N . LEU A 1 97 ? -9.958 0.337 12.358 1.00 96.94 97 LEU A N 1
ATOM 761 C CA . LEU A 1 97 ? -8.569 0.550 12.774 1.00 96.94 97 LEU A CA 1
ATOM 762 C C . LEU A 1 97 ? -8.430 1.417 14.031 1.00 96.94 97 LEU A C 1
ATOM 764 O O . LEU A 1 97 ? -7.349 1.441 14.615 1.00 96.94 97 LEU A O 1
ATOM 768 N N . LEU A 1 98 ? -9.496 2.099 14.471 1.00 96.94 98 LEU A N 1
ATOM 769 C CA . LEU A 1 98 ? -9.444 3.014 15.618 1.00 96.94 98 LEU A CA 1
ATOM 770 C C . LEU A 1 98 ? -8.852 2.376 16.886 1.00 96.94 98 LEU A C 1
ATOM 772 O O . LEU A 1 98 ? -7.990 3.013 17.482 1.00 96.94 98 LEU A O 1
ATOM 776 N N . PRO A 1 99 ? -9.187 1.125 17.271 1.00 96.94 99 PRO A N 1
ATOM 777 C CA . PRO A 1 99 ? -8.567 0.503 18.442 1.00 96.94 99 PRO A CA 1
ATOM 778 C C . PRO A 1 99 ? -7.046 0.334 18.318 1.00 96.94 99 PRO A C 1
ATOM 780 O O . PRO A 1 99 ? -6.326 0.518 19.292 1.00 96.94 99 PRO A O 1
ATOM 783 N N . ALA A 1 100 ? -6.540 0.016 17.120 1.00 96.69 100 ALA A N 1
ATOM 784 C CA . ALA A 1 100 ? -5.098 -0.103 16.888 1.00 96.69 100 ALA A CA 1
ATOM 785 C C . ALA A 1 100 ? -4.407 1.271 16.906 1.00 96.69 100 ALA A C 1
ATOM 787 O O . ALA A 1 100 ? -3.252 1.382 17.308 1.00 96.69 100 ALA A O 1
ATOM 788 N N . PHE A 1 101 ? -5.113 2.321 16.478 1.00 96.00 101 PHE A N 1
ATOM 789 C CA . PHE A 1 101 ? -4.610 3.693 16.519 1.00 96.00 101 PHE A CA 1
ATOM 790 C C . PHE A 1 101 ? -4.575 4.235 17.948 1.00 96.00 101 PHE A C 1
ATOM 792 O O . PHE A 1 101 ? -3.597 4.874 18.328 1.00 96.00 101 PHE A O 1
ATOM 799 N N . GLU A 1 102 ? -5.593 3.931 18.751 1.00 94.81 102 GLU A N 1
ATOM 800 C CA . GLU A 1 102 ? -5.626 4.241 20.181 1.00 94.81 102 GLU A CA 1
ATOM 801 C C . GLU A 1 102 ? -4.470 3.552 20.922 1.00 94.81 102 GLU A C 1
ATOM 803 O O . GLU A 1 102 ? -3.722 4.208 21.639 1.00 94.81 102 GLU A O 1
ATOM 808 N N . GLU A 1 103 ? -4.240 2.255 20.682 1.00 94.75 103 GLU A N 1
ATOM 809 C CA . GLU A 1 103 ? -3.114 1.520 21.283 1.00 94.75 103 GLU A CA 1
ATOM 810 C C . GLU A 1 103 ? -1.744 2.100 20.887 1.00 94.75 103 GLU A C 1
ATOM 812 O O . GLU A 1 103 ? -0.800 2.079 21.678 1.00 94.75 103 GLU A O 1
ATOM 817 N N . ALA A 1 104 ? -1.640 2.657 19.679 1.00 92.75 104 ALA A N 1
ATOM 818 C CA . ALA A 1 104 ? -0.437 3.320 19.188 1.00 92.75 104 ALA A CA 1
ATOM 819 C C . ALA A 1 104 ? -0.299 4.790 19.638 1.00 92.75 104 ALA A C 1
ATOM 821 O O . ALA A 1 104 ? 0.687 5.431 19.270 1.00 92.75 104 ALA A O 1
ATOM 822 N N . GLY A 1 105 ? -1.257 5.331 20.404 1.00 92.19 105 GLY A N 1
ATOM 823 C CA . GLY A 1 105 ? -1.259 6.724 20.872 1.00 92.19 105 GLY A CA 1
ATOM 824 C C . GLY A 1 105 ? -1.531 7.759 19.773 1.00 92.19 105 GLY A C 1
ATOM 825 O O . GLY A 1 105 ? -1.211 8.930 19.935 1.00 92.19 105 GLY A O 1
ATOM 826 N N . LEU A 1 106 ? -2.097 7.346 18.632 1.00 92.00 106 LEU A N 1
ATOM 827 C CA . LEU A 1 106 ? -2.382 8.230 17.489 1.00 92.00 106 LEU A CA 1
ATOM 828 C C . LEU A 1 106 ? -3.614 9.119 17.697 1.00 92.00 106 LEU A C 1
ATOM 830 O O . LEU A 1 106 ? -3.832 10.036 16.912 1.00 92.00 106 LEU A O 1
ATOM 834 N N . LEU A 1 107 ? -4.430 8.823 18.711 1.00 91.44 107 LEU A N 1
ATOM 835 C CA . LEU A 1 107 ? -5.675 9.539 19.012 1.00 91.44 107 LEU A CA 1
ATOM 836 C C . LEU A 1 107 ? -5.560 10.427 20.263 1.00 91.44 107 LEU A C 1
ATOM 838 O O . LEU A 1 107 ? -6.568 10.957 20.725 1.00 91.44 107 LEU A O 1
ATOM 842 N N . ASP A 1 108 ? -4.358 10.566 20.825 1.00 86.50 108 ASP A N 1
ATOM 843 C CA . ASP A 1 108 ? -4.129 11.364 22.027 1.00 86.50 108 ASP A CA 1
ATOM 844 C C . ASP A 1 108 ? -4.080 12.862 21.670 1.00 86.50 108 ASP A C 1
ATOM 846 O O . ASP A 1 108 ? -3.239 13.304 20.889 1.00 86.50 108 ASP A O 1
ATOM 850 N N . ASP A 1 109 ? -4.947 13.671 22.284 1.00 76.00 109 ASP A N 1
ATOM 851 C CA . ASP A 1 109 ? -5.010 15.126 22.038 1.00 76.00 109 ASP A CA 1
ATOM 852 C C . ASP A 1 109 ? -3.747 15.886 22.514 1.00 76.00 109 ASP A C 1
ATOM 854 O O . ASP A 1 109 ? -3.507 17.020 22.097 1.00 76.00 109 ASP A O 1
ATOM 858 N N . ASP A 1 110 ? -2.931 15.262 23.374 1.00 78.06 110 ASP A N 1
ATOM 859 C CA . ASP A 1 110 ? -1.720 15.829 23.990 1.00 78.06 110 ASP A CA 1
ATOM 860 C C . ASP A 1 110 ? -0.411 15.255 23.392 1.00 78.06 110 ASP A C 1
ATOM 862 O O . ASP A 1 110 ? 0.640 15.269 24.046 1.00 78.06 110 ASP A O 1
ATOM 866 N N . VAL A 1 111 ? -0.433 14.728 22.158 1.00 74.62 111 VAL A N 1
ATOM 867 C CA . VAL A 1 111 ? 0.804 14.274 21.494 1.00 74.62 111 VAL A CA 1
ATOM 868 C C . VAL A 1 111 ? 1.783 15.432 21.299 1.00 74.62 111 VAL A C 1
ATOM 870 O O . VAL A 1 111 ? 1.424 16.529 20.870 1.00 74.62 111 VAL A O 1
ATOM 873 N N . SER A 1 112 ? 3.057 15.196 21.622 1.00 77.44 112 SER A N 1
ATOM 874 C CA . SER A 1 112 ? 4.097 16.197 21.390 1.00 77.44 112 SER A CA 1
ATOM 875 C C . SER A 1 112 ? 4.285 16.446 19.891 1.00 77.44 112 SER A C 1
ATOM 877 O O . SER A 1 112 ? 4.107 15.546 19.074 1.00 77.44 112 SER A O 1
ATOM 879 N N . GLU A 1 113 ? 4.751 17.642 19.520 1.00 75.44 113 GLU A N 1
ATOM 880 C CA . GLU A 1 113 ? 5.148 17.946 18.131 1.00 75.44 113 GLU A CA 1
ATOM 881 C C . GLU A 1 113 ? 6.280 17.027 17.614 1.00 75.44 113 GLU A C 1
ATOM 883 O O . GLU A 1 113 ? 6.532 16.958 16.414 1.00 75.44 113 GLU A O 1
ATOM 888 N N . GLU A 1 114 ? 6.964 16.311 18.514 1.00 82.31 114 GLU A N 1
ATOM 889 C CA . GLU A 1 114 ? 8.014 15.335 18.199 1.00 82.31 114 GLU A CA 1
ATOM 890 C C . GLU A 1 114 ? 7.473 13.916 17.957 1.00 82.31 114 GLU A C 1
ATOM 892 O O . GLU A 1 114 ? 8.248 13.006 17.650 1.00 82.31 114 GLU A O 1
ATOM 897 N N . PHE A 1 115 ? 6.166 13.692 18.116 1.00 86.00 115 PHE A N 1
ATOM 898 C CA . PHE A 1 115 ? 5.562 12.387 17.904 1.00 86.00 115 PHE A CA 1
ATOM 899 C C . PHE A 1 115 ? 5.634 11.983 16.426 1.00 86.00 115 PHE A C 1
ATOM 901 O O . PHE A 1 115 ? 5.078 12.635 15.541 1.00 86.00 115 PHE A O 1
ATOM 908 N N . ASP A 1 116 ? 6.315 10.869 16.153 1.00 90.00 116 ASP A N 1
ATOM 909 C CA . ASP A 1 116 ? 6.450 10.320 14.805 1.00 90.00 116 ASP A CA 1
ATOM 910 C C . ASP A 1 116 ? 5.179 9.551 14.407 1.00 90.00 116 ASP A C 1
ATOM 912 O O . ASP A 1 116 ? 5.119 8.315 14.445 1.00 90.00 116 ASP A O 1
ATOM 916 N N . SER A 1 117 ? 4.146 10.305 14.023 1.00 89.06 117 SER A N 1
ATOM 917 C CA . SER A 1 117 ? 2.839 9.778 13.613 1.00 89.06 117 SER A CA 1
ATOM 918 C C . SER A 1 117 ? 2.932 8.822 12.423 1.00 89.06 117 SER A C 1
ATOM 920 O O . SER A 1 117 ? 2.151 7.873 12.321 1.00 89.06 117 SER A O 1
ATOM 922 N N . LEU A 1 118 ? 3.928 9.004 11.553 1.00 89.06 118 LEU A N 1
ATOM 923 C CA . LEU A 1 118 ? 4.215 8.102 10.445 1.00 89.06 118 LEU A CA 1
ATOM 924 C C . LEU A 1 118 ? 4.649 6.728 10.954 1.00 89.06 118 LEU A C 1
ATOM 926 O O . LEU A 1 118 ? 4.052 5.717 10.574 1.00 89.06 118 LEU A O 1
ATOM 930 N N . SER A 1 119 ? 5.687 6.675 11.790 1.00 89.94 119 SER A N 1
ATOM 931 C CA . SER A 1 119 ? 6.182 5.406 12.330 1.00 89.94 119 SER A CA 1
ATOM 932 C C . SER A 1 119 ? 5.128 4.720 13.199 1.00 89.94 119 SER A C 1
ATOM 934 O O . SER A 1 119 ? 4.962 3.500 13.104 1.00 89.94 119 SER A O 1
ATOM 936 N N . ALA A 1 120 ? 4.370 5.487 13.988 1.00 93.25 120 ALA A N 1
ATOM 937 C CA . ALA A 1 120 ? 3.272 4.967 14.799 1.00 93.25 120 ALA A CA 1
ATOM 938 C C . ALA A 1 120 ? 2.147 4.376 13.932 1.00 93.25 120 ALA A C 1
ATOM 940 O O . ALA A 1 120 ? 1.751 3.232 14.151 1.00 93.2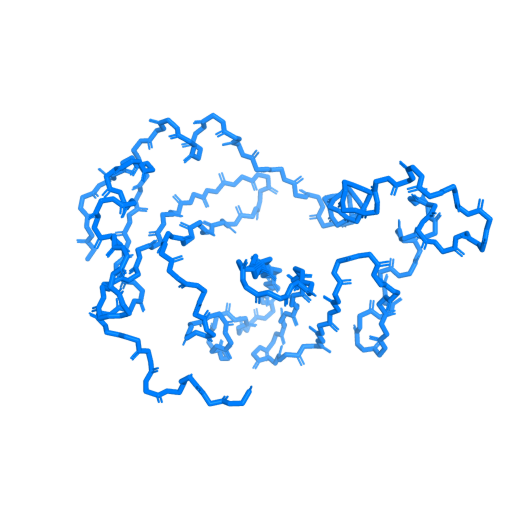5 120 ALA A O 1
ATOM 941 N N . THR A 1 121 ? 1.705 5.084 12.885 1.00 93.38 121 THR A N 1
ATOM 942 C CA . THR A 1 121 ? 0.677 4.592 11.948 1.00 93.38 121 THR A CA 1
ATOM 943 C C . THR A 1 121 ? 1.115 3.299 11.267 1.00 93.38 121 THR A C 1
ATOM 945 O O . THR A 1 121 ? 0.367 2.322 11.235 1.00 93.38 121 THR A O 1
ATOM 948 N N . LEU A 1 122 ? 2.342 3.256 10.735 1.00 92.00 122 LEU A N 1
ATOM 949 C CA . LEU A 1 122 ? 2.859 2.057 10.072 1.00 92.00 122 LEU A CA 1
ATOM 950 C C . LEU A 1 122 ? 2.977 0.879 11.045 1.00 92.00 122 LEU A C 1
ATOM 952 O O . LEU A 1 122 ? 2.686 -0.252 10.661 1.00 92.00 122 LEU A O 1
ATOM 956 N N . THR A 1 123 ? 3.345 1.137 12.301 1.00 92.50 123 THR A N 1
ATOM 957 C CA . THR A 1 123 ? 3.408 0.109 13.349 1.00 92.50 123 THR A CA 1
ATOM 958 C C . THR A 1 123 ? 2.018 -0.421 13.700 1.00 92.50 123 THR A C 1
ATOM 960 O O . THR A 1 123 ? 1.841 -1.638 13.757 1.00 92.50 123 THR A O 1
ATOM 963 N N . ALA A 1 124 ? 1.023 0.458 13.857 1.00 95.19 124 ALA A N 1
ATOM 964 C CA . ALA A 1 124 ? -0.362 0.073 14.127 1.00 95.19 124 ALA A CA 1
ATOM 965 C C . ALA A 1 124 ? -0.931 -0.810 13.004 1.00 95.19 124 ALA A C 1
ATOM 967 O O . ALA A 1 124 ? -1.490 -1.876 13.265 1.00 95.19 124 ALA A O 1
ATOM 968 N N . LEU A 1 125 ? -0.719 -0.421 11.741 1.00 93.69 125 LEU A N 1
ATOM 969 C CA . LEU A 1 125 ? -1.118 -1.220 10.577 1.00 93.69 125 LEU A CA 1
ATOM 970 C C . LEU A 1 125 ? -0.386 -2.566 10.539 1.00 93.69 125 LEU A C 1
ATOM 972 O O . LEU A 1 125 ? -1.005 -3.602 10.295 1.00 93.69 125 LEU A O 1
ATOM 976 N N . GLN A 1 126 ? 0.921 -2.564 10.811 1.00 92.44 126 GLN A N 1
ATOM 977 C CA . GLN A 1 126 ? 1.724 -3.781 10.849 1.00 92.44 126 GLN A CA 1
ATOM 978 C C . GLN A 1 126 ? 1.181 -4.778 11.876 1.00 92.44 126 GLN A C 1
ATOM 980 O O . GLN A 1 126 ? 1.037 -5.959 11.569 1.00 92.44 126 GLN A O 1
ATOM 985 N N . GLN A 1 127 ? 0.864 -4.312 13.083 1.00 93.75 127 GLN A N 1
ATOM 986 C CA . GLN A 1 127 ? 0.337 -5.151 14.156 1.00 93.75 127 GLN A CA 1
ATOM 987 C C . GLN A 1 127 ? -1.083 -5.634 13.855 1.00 93.75 127 GLN A C 1
ATOM 989 O O . GLN A 1 127 ? -1.350 -6.826 13.992 1.00 93.75 127 GLN A O 1
ATOM 994 N N . HIS A 1 128 ? -1.965 -4.743 13.392 1.00 94.56 128 HIS A N 1
ATOM 995 C CA . HIS A 1 128 ? -3.362 -5.069 13.105 1.00 94.56 128 HIS A CA 1
ATOM 996 C C . HIS A 1 128 ? -3.500 -6.145 12.020 1.00 94.56 128 HIS A C 1
ATOM 998 O O . HIS A 1 128 ? -4.251 -7.103 12.186 1.00 94.56 128 HIS A O 1
ATOM 1004 N N . PHE A 1 129 ? -2.749 -6.011 10.924 1.00 91.44 129 PHE A N 1
ATOM 1005 C CA . PHE A 1 129 ? -2.809 -6.933 9.786 1.00 91.44 129 PHE A CA 1
ATOM 1006 C C . PHE A 1 129 ? -1.780 -8.075 9.863 1.00 91.44 129 PHE A C 1
ATOM 1008 O O . PHE A 1 129 ? -1.742 -8.935 8.982 1.00 91.44 129 PHE A O 1
ATOM 1015 N N . GLY A 1 130 ? -0.930 -8.102 10.896 1.00 91.06 130 GLY A N 1
ATOM 1016 C CA . GLY A 1 130 ? 0.142 -9.092 11.026 1.00 91.06 130 GLY A CA 1
ATOM 1017 C C . GLY A 1 130 ? 1.185 -9.008 9.905 1.00 91.06 130 GLY A C 1
ATOM 1018 O O . GLY A 1 130 ? 1.720 -10.032 9.481 1.00 91.06 130 GLY A O 1
ATOM 1019 N N . LEU A 1 131 ? 1.456 -7.805 9.392 1.00 88.44 131 LEU A N 1
ATOM 1020 C CA . LEU A 1 131 ? 2.386 -7.598 8.282 1.00 88.44 131 LEU A CA 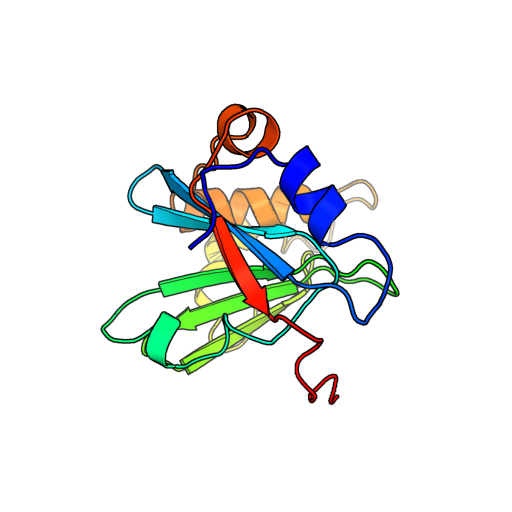1
ATOM 1021 C C . LEU A 1 131 ? 3.835 -7.726 8.759 1.00 88.44 131 LEU A C 1
ATOM 1023 O O . LEU A 1 131 ? 4.199 -7.338 9.866 1.00 88.44 131 LEU A O 1
ATOM 1027 N N . SER A 1 132 ? 4.702 -8.226 7.888 1.00 85.94 132 SER A N 1
ATOM 1028 C CA . SER A 1 132 ? 6.147 -8.166 8.086 1.00 85.94 132 SER A CA 1
ATOM 1029 C C . SER A 1 132 ? 6.794 -8.091 6.715 1.00 85.94 132 SER A C 1
ATOM 1031 O O . SER A 1 132 ? 6.677 -9.026 5.935 1.00 85.94 132 SER A O 1
ATOM 1033 N N . LEU A 1 133 ? 7.407 -6.957 6.371 1.00 86.50 133 LEU A N 1
ATOM 1034 C CA . LEU A 1 133 ? 8.078 -6.810 5.079 1.00 86.50 133 LEU A CA 1
ATOM 1035 C C . LEU A 1 133 ? 9.578 -7.109 5.228 1.00 86.50 133 LEU A C 1
ATOM 1037 O O . LEU A 1 133 ? 10.246 -6.463 6.045 1.00 86.50 133 LEU A O 1
ATOM 1041 N N . PRO A 1 134 ? 10.144 -8.044 4.439 1.00 91.12 134 PRO A N 1
ATOM 1042 C CA . PRO A 1 134 ? 11.549 -8.415 4.540 1.00 91.12 134 PRO A CA 1
ATOM 1043 C C . PRO A 1 134 ? 12.418 -7.340 3.879 1.00 91.12 134 PRO A C 1
ATOM 1045 O O . PRO A 1 134 ? 12.738 -7.399 2.695 1.00 91.12 134 PRO A O 1
ATOM 1048 N N . ARG A 1 135 ? 12.806 -6.318 4.654 1.00 91.50 135 ARG A N 1
ATOM 1049 C CA . ARG A 1 135 ? 13.546 -5.146 4.150 1.00 91.50 135 ARG A CA 1
ATOM 1050 C C . ARG A 1 135 ? 14.767 -5.517 3.304 1.00 91.50 135 ARG A C 1
ATOM 1052 O O . ARG A 1 135 ? 14.965 -4.909 2.259 1.00 91.50 135 ARG A O 1
ATOM 1059 N N . GLN A 1 136 ? 15.581 -6.467 3.762 1.00 93.06 136 GLN A N 1
ATOM 1060 C CA . GLN A 1 136 ? 16.800 -6.867 3.054 1.00 93.06 136 GLN A CA 1
ATOM 1061 C C . GLN A 1 136 ? 16.475 -7.478 1.685 1.00 93.06 136 GLN A C 1
ATOM 1063 O O . GLN A 1 136 ? 17.020 -7.042 0.681 1.00 93.06 136 GLN A O 1
ATOM 1068 N N . GLU A 1 137 ? 15.517 -8.402 1.628 1.00 93.62 137 GLU A N 1
ATOM 1069 C CA . GLU A 1 137 ? 15.061 -9.010 0.374 1.00 93.62 137 GLU A CA 1
ATOM 1070 C C . GLU A 1 137 ? 14.486 -7.955 -0.587 1.00 93.62 137 GLU A C 1
ATOM 1072 O O . GLU A 1 137 ? 14.818 -7.913 -1.770 1.00 93.62 137 GLU A O 1
ATOM 1077 N N . ILE A 1 138 ? 13.677 -7.023 -0.075 1.00 93.19 138 ILE A N 1
ATOM 1078 C CA . ILE A 1 138 ? 13.093 -5.949 -0.887 1.00 93.19 138 ILE A CA 1
ATOM 1079 C C . ILE A 1 138 ? 14.167 -5.033 -1.489 1.00 93.19 138 ILE A C 1
ATOM 1081 O O . ILE A 1 138 ? 14.022 -4.593 -2.637 1.00 93.19 138 ILE A O 1
ATOM 1085 N N . LEU A 1 139 ? 15.207 -4.697 -0.726 1.00 92.75 139 LEU A N 1
ATOM 1086 C CA . LEU A 1 139 ? 16.223 -3.732 -1.146 1.00 92.75 139 LEU A CA 1
ATOM 1087 C C . LEU A 1 139 ? 17.334 -4.370 -1.988 1.00 92.75 139 LEU A C 1
ATOM 1089 O O . LEU A 1 139 ? 17.742 -3.772 -2.986 1.00 92.75 139 LEU A O 1
ATOM 1093 N N . ASP A 1 140 ? 17.775 -5.575 -1.632 1.00 93.44 140 ASP A N 1
ATOM 1094 C CA . ASP A 1 140 ? 19.027 -6.145 -2.132 1.00 93.44 140 ASP A CA 1
ATOM 1095 C C . ASP A 1 140 ? 18.824 -7.332 -3.087 1.00 93.44 140 ASP A C 1
ATOM 1097 O O . ASP A 1 140 ? 19.628 -7.521 -4.007 1.00 93.44 140 ASP A O 1
ATOM 1101 N N . ASP A 1 141 ? 17.745 -8.105 -2.931 1.00 96.38 141 ASP A N 1
ATOM 1102 C CA . ASP A 1 141 ? 17.550 -9.331 -3.707 1.00 96.38 141 ASP A CA 1
ATOM 1103 C C . ASP A 1 141 ? 16.923 -9.077 -5.087 1.00 96.38 141 ASP A C 1
ATOM 1105 O O . ASP A 1 141 ? 16.334 -8.031 -5.395 1.00 96.38 141 ASP A O 1
ATOM 1109 N N . ARG A 1 142 ? 17.069 -10.081 -5.961 1.00 96.81 142 ARG A N 1
ATOM 1110 C CA . ARG A 1 142 ? 16.417 -10.122 -7.274 1.00 96.81 142 ARG A CA 1
ATOM 1111 C C . ARG A 1 142 ? 15.051 -10.776 -7.132 1.00 96.81 142 ARG A C 1
ATOM 1113 O O . ARG A 1 142 ? 14.966 -11.979 -6.904 1.00 96.81 142 ARG A O 1
ATOM 1120 N N . LEU A 1 143 ? 13.999 -9.995 -7.335 1.00 96.81 143 LEU A N 1
ATOM 1121 C CA . LEU A 1 143 ? 12.618 -10.440 -7.173 1.00 96.81 143 LEU A CA 1
ATOM 1122 C C . LEU A 1 143 ? 11.900 -10.534 -8.522 1.00 96.81 143 LEU A C 1
ATOM 1124 O O . LEU A 1 143 ? 12.222 -9.751 -9.424 1.00 96.81 143 LEU A O 1
ATOM 1128 N N . PRO A 1 144 ? 10.927 -11.456 -8.679 1.00 96.38 144 PRO A N 1
ATOM 1129 C CA . PRO A 1 144 ? 10.040 -11.474 -9.837 1.00 96.38 144 PRO A CA 1
ATOM 1130 C C . PRO A 1 144 ? 9.444 -10.089 -10.083 1.00 96.38 144 PRO A C 1
ATOM 1132 O O . PRO A 1 144 ? 9.025 -9.419 -9.137 1.00 96.38 144 PRO A O 1
ATOM 1135 N N . ALA A 1 145 ? 9.409 -9.662 -11.346 1.00 92.75 145 ALA A N 1
ATOM 1136 C CA . ALA A 1 145 ? 9.004 -8.308 -11.691 1.00 92.75 145 ALA A CA 1
ATOM 1137 C C . ALA A 1 145 ? 8.096 -8.241 -12.921 1.00 92.75 145 ALA A C 1
ATOM 1139 O O . ALA A 1 145 ? 8.208 -9.022 -13.876 1.00 92.75 145 ALA A O 1
ATOM 1140 N N . VAL A 1 146 ? 7.205 -7.254 -12.918 1.00 88.62 146 VAL A N 1
ATOM 1141 C CA . VAL A 1 146 ? 6.307 -6.961 -14.036 1.00 88.62 146 VAL A CA 1
ATOM 1142 C C . VAL A 1 146 ? 6.267 -5.466 -14.303 1.00 88.62 146 VAL A C 1
ATOM 1144 O O . VAL A 1 146 ? 6.347 -4.660 -13.381 1.00 88.62 146 VAL A O 1
ATOM 1147 N N . VAL A 1 147 ? 6.114 -5.106 -15.575 1.00 84.75 147 VAL A N 1
ATOM 1148 C CA . VAL A 1 147 ? 5.723 -3.748 -15.948 1.00 84.75 147 VAL A CA 1
ATOM 1149 C C . VAL A 1 147 ? 4.239 -3.595 -15.619 1.00 84.75 147 VAL A C 1
ATOM 1151 O O . VAL A 1 147 ? 3.414 -4.274 -16.227 1.00 84.75 147 VAL A O 1
ATOM 1154 N N . THR A 1 148 ? 3.910 -2.747 -14.648 1.00 79.62 148 THR A N 1
ATOM 1155 C CA . THR A 1 148 ? 2.528 -2.476 -14.215 1.00 79.62 148 THR A CA 1
ATOM 1156 C C . THR A 1 148 ? 1.876 -1.362 -15.029 1.00 79.62 148 THR A C 1
ATOM 1158 O O . THR A 1 148 ? 0.660 -1.346 -15.184 1.00 79.62 148 THR A O 1
ATOM 1161 N N . ALA A 1 149 ? 2.678 -0.478 -15.627 1.00 74.12 149 ALA A N 1
ATOM 1162 C CA . ALA A 1 149 ? 2.229 0.514 -16.599 1.00 74.12 149 ALA A CA 1
ATOM 1163 C C . ALA A 1 149 ? 3.359 0.821 -17.591 1.00 74.12 149 ALA A C 1
ATOM 1165 O O . ALA A 1 149 ? 4.496 1.026 -17.178 1.00 74.12 149 ALA A O 1
ATOM 1166 N N . ALA A 1 150 ? 3.073 0.840 -18.896 1.00 62.12 150 ALA A N 1
ATOM 1167 C CA . ALA A 1 150 ? 4.077 1.126 -19.935 1.00 62.12 150 ALA A CA 1
ATOM 1168 C C . ALA A 1 150 ? 4.201 2.627 -20.276 1.00 62.12 150 ALA A C 1
ATOM 1170 O O . ALA A 1 150 ? 5.197 3.040 -20.854 1.00 62.12 150 ALA A O 1
ATOM 1171 N N . VAL A 1 151 ? 3.179 3.407 -19.920 1.00 56.81 151 VAL A N 1
ATOM 1172 C CA . VAL A 1 151 ? 2.989 4.860 -20.093 1.00 56.81 151 VAL A CA 1
ATOM 1173 C C . VAL A 1 151 ? 2.096 5.275 -18.903 1.00 56.81 151 VAL A C 1
ATOM 1175 O O . VAL A 1 151 ? 1.365 4.395 -18.423 1.00 56.81 151 VAL A O 1
ATOM 1178 N N . PRO A 1 152 ? 2.106 6.518 -18.370 1.00 52.03 152 PRO A N 1
ATOM 1179 C CA . PRO A 1 152 ? 1.144 6.909 -17.340 1.00 52.03 152 PRO A CA 1
ATOM 1180 C C . PRO A 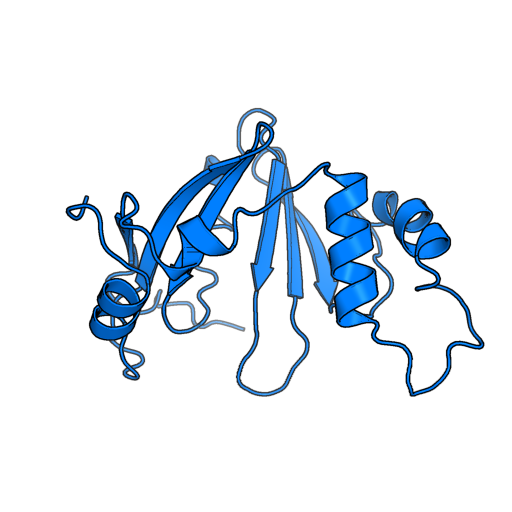1 152 ? -0.258 6.502 -17.765 1.00 52.03 152 PRO A C 1
ATOM 1182 O O . PRO A 1 152 ? -0.602 6.740 -18.926 1.00 52.03 152 PRO A O 1
ATOM 1185 N N . PRO A 1 153 ? -1.077 5.903 -16.884 1.00 49.97 153 PRO A N 1
ATOM 1186 C CA . PRO A 1 153 ? -2.493 5.803 -17.194 1.00 49.97 153 PRO A CA 1
ATOM 1187 C C . PRO A 1 153 ? -2.974 7.207 -17.583 1.00 49.97 153 PRO A C 1
ATOM 1189 O O . PRO A 1 153 ? -2.679 8.173 -16.879 1.00 49.97 153 PRO A O 1
ATOM 1192 N N . GLU A 1 154 ? -3.698 7.323 -18.701 1.00 46.59 154 GLU A N 1
ATOM 1193 C CA . GLU A 1 154 ? -4.239 8.599 -19.212 1.00 46.59 154 GLU A CA 1
ATOM 1194 C C . GLU A 1 154 ? -5.083 9.350 -18.161 1.00 46.59 154 GLU A C 1
ATOM 1196 O O . GLU A 1 154 ? -5.343 10.542 -18.288 1.00 46.59 154 GLU A O 1
ATOM 1201 N N . ASN A 1 155 ? -5.428 8.676 -17.065 1.00 44.97 155 ASN A N 1
ATOM 1202 C CA . ASN A 1 155 ? -6.045 9.239 -15.881 1.00 44.97 155 ASN A CA 1
ATOM 1203 C C . ASN A 1 155 ? -4.996 9.615 -14.819 1.00 44.97 155 ASN A C 1
ATOM 1205 O O . ASN A 1 155 ? -4.942 9.032 -13.735 1.00 44.97 155 ASN A O 1
ATOM 1209 N N . LEU A 1 156 ? -4.225 10.669 -15.090 1.00 44.28 156 LEU A N 1
ATOM 1210 C CA . LEU A 1 156 ? -3.783 11.601 -14.041 1.00 44.28 156 LEU A CA 1
ATOM 1211 C C . LEU A 1 156 ? -4.941 12.574 -13.729 1.00 44.28 156 LEU A C 1
ATOM 1213 O O . LEU A 1 156 ? -4.774 13.789 -13.791 1.00 44.28 156 LEU A O 1
ATOM 1217 N N . GLY A 1 157 ? -6.136 12.013 -13.515 1.00 34.56 157 GLY A N 1
ATOM 1218 C CA . GLY A 1 157 ? -7.405 12.720 -13.375 1.00 34.56 157 GLY A CA 1
ATOM 1219 C C . GLY A 1 157 ? -7.862 12.734 -11.921 1.00 34.56 157 GLY A C 1
ATOM 1220 O O . GLY A 1 157 ? -8.111 11.667 -11.351 1.00 34.56 157 GLY A O 1
ATOM 1221 N N . ASP A 1 158 ? -7.915 13.965 -11.413 1.00 43.09 158 ASP A N 1
ATOM 1222 C CA . ASP A 1 158 ? -8.344 14.526 -10.123 1.00 43.09 158 ASP A CA 1
ATOM 1223 C C . ASP A 1 158 ? -7.735 13.948 -8.832 1.00 43.09 158 ASP A C 1
ATOM 1225 O O . ASP A 1 158 ? -8.008 12.787 -8.438 1.00 43.09 158 ASP A O 1
#

Secondary structure (DSSP, 8-state):
-EEEE-HHHHHHHT-S-TTS-EEEEEEEETTEEEEEEESS---TTTT-GGGG-TT-EEEEEE--SSS---EEEEEETTEEEEEEETTSPP-GGGGGGHHHHHHTTTT-TT--TT--HHHHHHHHHHHHHT----HHHHHHS-EEEEEEESS--S----

Sequence (158 aa):
MLDPITFAEAERLTFNDRESARVARFGECAGWSYAVEQGWPSKAWWAHADVSAGGVEVLHLTPKPDDPPRECWYYRDGQTVGRFDIGDTPEGGMAFLLPAFEEAGLLDDDVSEEFDSLSATLTALQQHFGLSLPRQEILDDRLPAVVTAAVPPENLGD